Protein AF-A0A1F2T0C4-F1 (afdb_monomer)

Solvent-accessible surface area (backbone atoms only — not comparable to full-atom values): 8256 Å² total; per-residue (Å²): 136,85,82,77,76,67,64,34,70,66,70,78,40,70,74,77,76,79,52,75,72,48,50,52,52,40,50,51,41,24,49,21,52,49,23,30,12,70,62,76,40,92,56,21,56,58,50,36,26,51,70,60,29,68,83,28,72,94,35,67,76,34,30,58,36,42,44,52,39,32,52,47,47,41,67,61,40,41,79,31,71,72,53,67,73,56,32,51,52,48,29,51,51,57,49,44,36,58,65,37,29,45,49,19,73,69,53,48,51,49,54,24,51,52,48,21,53,55,39,39,75,51,70,36,54,65,72,60,21,45,53,46,20,51,36,40,50,53,25,35,68,60,47,46,73,61,74,84,53,84,76,45,76,65

Radius of gyration: 16.68 Å; Cα contacts (8 Å, |Δi|>4): 193; chains: 1; bounding box: 30×54×38 Å

Structure (mmCIF, N/CA/C/O backbone):
data_AF-A0A1F2T0C4-F1
#
_entry.id   AF-A0A1F2T0C4-F1
#
loop_
_atom_site.group_PDB
_atom_site.id
_atom_site.type_symbol
_atom_site.label_atom_id
_atom_site.label_alt_id
_atom_site.label_comp_id
_atom_site.label_asym_id
_atom_site.label_entity_id
_atom_site.label_seq_id
_atom_site.pdbx_PDB_ins_code
_atom_site.Cartn_x
_atom_site.Cartn_y
_atom_site.Cartn_z
_atom_site.occupancy
_atom_site.B_iso_or_equiv
_atom_site.auth_seq_id
_atom_site.auth_comp_id
_atom_site.auth_asym_id
_atom_site.auth_atom_id
_atom_site.pdbx_PDB_model_num
ATOM 1 N N . MET A 1 1 ? 15.092 -40.826 -21.990 1.00 37.97 1 MET A N 1
ATOM 2 C CA . MET A 1 1 ? 15.776 -39.519 -21.938 1.00 37.97 1 MET A CA 1
ATOM 3 C C . MET A 1 1 ? 14.783 -38.541 -21.327 1.00 37.97 1 MET A C 1
ATOM 5 O O . MET A 1 1 ? 13.854 -38.135 -22.008 1.00 37.97 1 MET A O 1
ATOM 9 N N . ALA A 1 2 ? 14.855 -38.324 -20.013 1.00 44.44 2 ALA A N 1
ATOM 10 C CA . ALA A 1 2 ? 13.927 -37.446 -19.305 1.00 44.44 2 ALA A CA 1
ATOM 11 C C . ALA A 1 2 ? 14.464 -36.014 -19.394 1.00 44.44 2 ALA A C 1
ATOM 13 O O . ALA A 1 2 ? 15.505 -35.712 -18.817 1.00 44.44 2 ALA A O 1
ATOM 14 N N . LEU A 1 3 ? 13.784 -35.159 -20.156 1.00 47.62 3 LEU A N 1
ATOM 15 C CA . LEU A 1 3 ? 13.954 -33.713 -20.068 1.00 47.62 3 LEU A CA 1
ATOM 16 C C . LEU A 1 3 ? 13.303 -33.280 -18.755 1.00 47.62 3 LEU A C 1
ATOM 18 O O . LEU A 1 3 ? 12.093 -33.081 -18.682 1.00 47.62 3 LEU A O 1
ATOM 22 N N . THR A 1 4 ? 14.096 -33.202 -17.692 1.00 49.75 4 THR A N 1
ATOM 23 C CA . THR A 1 4 ? 13.721 -32.442 -16.504 1.00 49.75 4 THR A CA 1
ATOM 24 C C . THR A 1 4 ? 13.641 -30.979 -16.927 1.00 49.75 4 THR A C 1
ATOM 26 O O . THR A 1 4 ? 14.672 -30.321 -17.062 1.00 49.75 4 THR A O 1
ATOM 29 N N . LEU A 1 5 ? 12.424 -30.500 -17.194 1.00 50.94 5 LEU A N 1
ATOM 30 C CA . LEU A 1 5 ? 12.090 -29.079 -17.226 1.00 50.94 5 LEU A CA 1
ATOM 31 C C . LEU A 1 5 ? 12.386 -28.534 -15.826 1.00 50.94 5 LEU A C 1
ATOM 33 O O . LEU A 1 5 ? 11.555 -28.604 -14.921 1.00 50.94 5 LEU A O 1
ATOM 37 N N . ALA A 1 6 ? 13.628 -28.112 -15.604 1.00 52.59 6 ALA A N 1
ATOM 38 C CA . ALA A 1 6 ? 13.967 -27.311 -14.449 1.00 52.59 6 ALA A CA 1
ATOM 39 C C . ALA A 1 6 ? 13.320 -25.950 -14.697 1.00 52.59 6 ALA A C 1
ATOM 41 O O . ALA A 1 6 ? 13.923 -25.121 -15.364 1.00 52.59 6 ALA A O 1
ATOM 42 N N . GLY A 1 7 ? 12.085 -25.791 -14.209 1.00 51.09 7 GLY A N 1
ATOM 43 C CA . GLY A 1 7 ? 11.353 -24.532 -14.210 1.00 51.09 7 GLY A CA 1
ATOM 44 C C . GLY A 1 7 ? 12.200 -23.467 -13.532 1.00 51.09 7 GLY A C 1
ATOM 45 O O . GLY A 1 7 ? 12.229 -23.385 -12.299 1.00 51.09 7 GLY A O 1
ATOM 46 N N . CYS A 1 8 ? 12.946 -22.702 -14.316 1.00 61.72 8 CYS A N 1
ATOM 47 C CA . CYS A 1 8 ? 13.859 -21.695 -13.809 1.00 61.72 8 CYS A CA 1
ATOM 48 C C . CYS A 1 8 ? 13.023 -20.491 -13.381 1.00 61.72 8 CYS A C 1
ATOM 50 O O . CYS A 1 8 ? 12.799 -19.559 -14.149 1.00 61.72 8 CYS A O 1
ATOM 52 N N . ARG A 1 9 ? 12.538 -20.523 -12.131 1.00 65.50 9 ARG A N 1
ATOM 53 C CA . ARG A 1 9 ? 11.900 -19.371 -11.482 1.00 65.50 9 ARG A CA 1
ATOM 54 C C . ARG A 1 9 ? 12.819 -18.156 -11.608 1.00 65.50 9 ARG A C 1
ATOM 56 O O . ARG A 1 9 ? 14.016 -18.256 -11.337 1.00 65.50 9 ARG A O 1
ATOM 63 N N . GLN A 1 10 ? 12.244 -17.017 -11.989 1.00 71.38 10 GLN A N 1
ATOM 64 C CA . GLN A 1 10 ? 12.955 -15.744 -12.048 1.00 71.38 10 GLN A CA 1
ATOM 65 C C . GLN A 1 10 ? 13.660 -15.483 -10.711 1.00 71.38 10 GLN A C 1
ATOM 67 O O . GLN A 1 10 ? 13.025 -15.501 -9.656 1.00 71.38 10 GLN A O 1
ATOM 72 N N . ALA A 1 11 ? 14.971 -15.236 -10.760 1.00 82.81 11 ALA A N 1
ATOM 73 C CA . ALA A 1 11 ? 15.740 -14.904 -9.565 1.00 82.81 11 ALA A C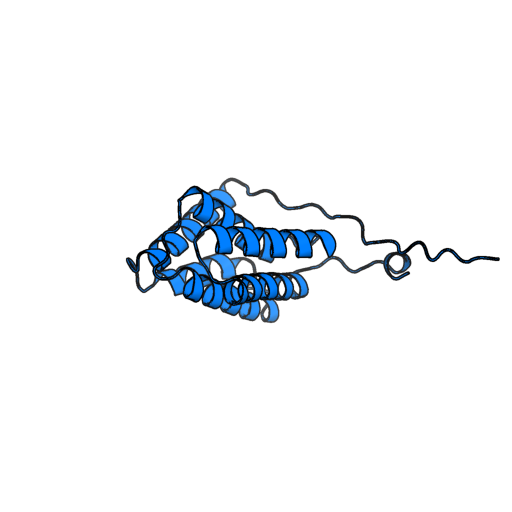A 1
ATOM 74 C C . ALA A 1 11 ? 15.212 -13.607 -8.938 1.00 82.81 11 ALA A C 1
ATOM 76 O O . ALA A 1 11 ? 14.808 -12.695 -9.661 1.00 82.81 11 ALA A O 1
ATOM 77 N N . ASP A 1 12 ? 15.256 -13.487 -7.618 1.00 87.62 12 ASP A N 1
ATOM 78 C CA . ASP A 1 12 ? 14.815 -12.269 -6.939 1.00 87.62 12 ASP A CA 1
ATOM 79 C C . ASP A 1 12 ? 15.618 -11.041 -7.369 1.00 87.62 12 ASP A C 1
ATOM 81 O O . ASP A 1 12 ? 16.792 -11.126 -7.736 1.00 87.62 12 ASP A O 1
ATOM 85 N N . GLY A 1 13 ? 14.943 -9.897 -7.390 1.00 86.44 13 GLY A N 1
ATOM 86 C CA . GLY A 1 13 ? 15.560 -8.601 -7.629 1.00 86.44 13 GLY A CA 1
ATOM 87 C C . GLY A 1 13 ? 15.823 -7.844 -6.331 1.00 86.44 13 GLY A C 1
ATOM 88 O O . GLY A 1 13 ? 15.362 -8.257 -5.261 1.00 86.44 13 GLY A O 1
ATOM 89 N N . PRO A 1 14 ? 16.549 -6.718 -6.413 1.00 90.31 14 PRO A N 1
ATOM 90 C CA . PRO A 1 14 ? 16.719 -5.836 -5.271 1.00 90.31 14 PRO A CA 1
ATOM 91 C C . PRO A 1 14 ? 15.363 -5.272 -4.832 1.00 90.31 14 PRO A C 1
ATOM 93 O O . PRO A 1 14 ? 14.568 -4.826 -5.661 1.00 90.31 14 PRO A O 1
ATOM 96 N N . VAL A 1 15 ? 15.126 -5.279 -3.523 1.00 92.62 15 VAL A N 1
ATOM 97 C CA . VAL A 1 15 ? 14.027 -4.544 -2.890 1.00 92.62 15 VAL A CA 1
ATOM 98 C C . VAL A 1 15 ? 14.593 -3.187 -2.466 1.00 92.62 15 VAL A C 1
ATOM 100 O O . VAL A 1 15 ? 15.642 -3.169 -1.818 1.00 92.62 15 VAL A O 1
ATOM 103 N N . PRO A 1 16 ? 13.983 -2.062 -2.868 1.00 92.31 16 PRO A N 1
ATOM 104 C CA . PRO A 1 16 ? 14.487 -0.746 -2.506 1.00 92.31 16 PRO A CA 1
ATOM 105 C C . PRO A 1 16 ? 14.337 -0.503 -0.999 1.00 92.31 16 PRO A C 1
ATOM 107 O O . PRO A 1 16 ? 13.374 -0.951 -0.378 1.00 92.31 16 PRO A O 1
ATOM 110 N N . THR A 1 17 ? 15.288 0.233 -0.431 1.00 94.19 17 THR A N 1
ATOM 111 C CA . THR A 1 17 ? 15.254 0.686 0.964 1.00 94.19 17 THR A CA 1
ATOM 112 C C . THR A 1 17 ? 14.930 2.180 0.981 1.00 94.19 17 THR A C 1
ATOM 114 O O . THR A 1 17 ? 15.557 2.908 0.208 1.00 94.19 17 THR A O 1
ATOM 117 N N . PRO A 1 18 ? 13.994 2.646 1.827 1.00 92.50 18 PRO A N 1
ATOM 118 C CA . PRO A 1 18 ? 13.742 4.071 2.026 1.00 92.50 18 PRO A CA 1
ATOM 119 C C . PRO A 1 18 ? 15.013 4.831 2.419 1.00 92.50 18 PRO A C 1
ATOM 121 O O . PRO A 1 18 ? 15.742 4.397 3.313 1.00 92.50 18 PRO A O 1
ATOM 124 N N . ASP A 1 19 ? 15.268 5.958 1.762 1.00 94.06 19 ASP A N 1
ATOM 125 C CA . ASP A 1 19 ? 16.228 6.961 2.224 1.00 94.06 19 ASP A CA 1
ATOM 126 C C . ASP A 1 19 ? 15.533 8.005 3.119 1.00 94.06 19 ASP A C 1
ATOM 128 O O . ASP A 1 19 ? 14.344 7.887 3.406 1.00 94.06 19 ASP A O 1
ATOM 132 N N . GLU A 1 20 ? 16.265 9.019 3.587 1.00 92.69 20 GLU A N 1
ATOM 133 C CA . GLU A 1 20 ? 15.720 10.046 4.489 1.00 92.69 20 GLU A CA 1
ATOM 134 C C . GLU A 1 20 ? 14.505 10.780 3.901 1.00 92.69 20 GLU A C 1
ATOM 136 O O . GLU A 1 20 ? 13.523 10.978 4.611 1.00 92.69 20 GLU A O 1
ATOM 141 N N . SER A 1 21 ? 14.526 11.109 2.605 1.00 92.19 21 SER A N 1
ATOM 142 C CA . SER A 1 21 ? 13.399 11.780 1.945 1.00 92.19 21 SER A CA 1
ATOM 143 C C . SER A 1 21 ? 12.182 10.863 1.861 1.00 92.19 21 SER A C 1
ATOM 145 O O . SER A 1 21 ? 11.058 11.297 2.089 1.00 92.19 21 SER A O 1
ATOM 147 N N . VAL A 1 22 ? 12.393 9.584 1.552 1.00 94.69 22 VAL A N 1
ATOM 148 C CA . VAL A 1 22 ? 11.303 8.606 1.510 1.00 94.69 22 VAL A CA 1
ATOM 149 C C . VAL A 1 22 ? 10.748 8.333 2.908 1.00 94.69 22 VAL A C 1
ATOM 151 O O . VAL A 1 22 ? 9.560 8.072 3.049 1.00 94.69 22 VAL A O 1
ATOM 154 N N . LEU A 1 23 ? 11.568 8.377 3.957 1.00 95.12 23 LEU A N 1
ATOM 155 C CA . LEU A 1 23 ? 11.083 8.191 5.326 1.00 95.12 23 LEU A CA 1
ATOM 156 C C . LEU A 1 23 ? 10.115 9.304 5.751 1.00 95.12 23 LEU A C 1
ATOM 158 O O . LEU A 1 23 ? 9.149 9.010 6.453 1.00 95.12 23 LEU A O 1
ATOM 162 N N . GLU A 1 24 ? 10.339 10.544 5.306 1.00 95.31 24 GLU A N 1
ATOM 163 C CA . GLU A 1 24 ? 9.375 11.640 5.484 1.00 95.31 24 GLU A CA 1
ATOM 164 C C . GLU A 1 24 ? 8.064 11.334 4.748 1.00 95.31 24 GLU A C 1
ATOM 166 O O . GLU A 1 24 ? 7.001 11.347 5.368 1.00 95.31 24 GLU A O 1
ATOM 171 N N . ASP A 1 25 ? 8.153 10.925 3.478 1.00 95.44 25 ASP A N 1
ATOM 172 C CA . ASP A 1 25 ? 6.989 10.541 2.668 1.00 95.44 25 ASP A CA 1
ATOM 173 C C . ASP A 1 25 ? 6.174 9.401 3.305 1.00 95.44 25 ASP A C 1
ATOM 175 O O . ASP A 1 25 ? 4.944 9.418 3.316 1.00 95.44 25 ASP A O 1
ATOM 179 N N . LEU A 1 26 ? 6.849 8.392 3.863 1.00 97.19 26 LEU A N 1
ATOM 180 C CA . LEU A 1 26 ? 6.194 7.292 4.573 1.00 97.19 26 LEU A CA 1
ATOM 181 C C . LEU A 1 26 ? 5.495 7.771 5.852 1.00 97.19 26 LEU A C 1
ATOM 183 O O . LEU A 1 26 ? 4.465 7.207 6.229 1.00 97.19 26 LEU A O 1
ATOM 187 N N . GLY A 1 27 ? 6.032 8.802 6.507 1.00 97.00 27 GLY A N 1
ATOM 188 C CA . GLY A 1 27 ? 5.405 9.455 7.651 1.00 97.00 27 GLY A CA 1
ATOM 189 C C . GLY A 1 27 ? 4.080 10.129 7.290 1.00 97.00 27 GLY A C 1
ATOM 190 O O . GLY A 1 27 ? 3.114 9.997 8.050 1.00 97.00 27 GLY A O 1
ATOM 191 N N . ASP A 1 28 ? 4.021 10.782 6.128 1.00 97.19 28 ASP A N 1
ATOM 192 C CA . ASP A 1 28 ? 2.803 11.404 5.597 1.00 97.19 28 ASP A CA 1
ATOM 193 C C . ASP A 1 28 ? 1.765 10.340 5.206 1.00 97.19 28 ASP A C 1
ATOM 195 O O . ASP A 1 28 ? 0.655 10.340 5.744 1.00 97.19 28 ASP A O 1
ATOM 199 N N . VAL A 1 29 ? 2.166 9.315 4.444 1.00 98.06 29 VAL A N 1
ATOM 200 C CA . VAL A 1 29 ? 1.294 8.174 4.097 1.00 98.06 29 VAL A CA 1
ATOM 201 C C . VAL A 1 29 ? 0.713 7.507 5.350 1.00 98.06 29 VAL A C 1
ATOM 203 O O . VAL A 1 29 ? -0.478 7.195 5.414 1.00 98.06 29 VAL A O 1
ATOM 206 N N . ARG A 1 30 ? 1.534 7.283 6.382 1.00 97.81 30 ARG A N 1
ATOM 207 C CA . ARG A 1 30 ? 1.085 6.716 7.663 1.00 97.81 30 ARG A CA 1
ATOM 208 C C . ARG A 1 30 ? 0.043 7.602 8.342 1.00 97.81 30 ARG A C 1
ATOM 210 O O . ARG A 1 30 ? -0.949 7.094 8.865 1.00 97.81 30 ARG A O 1
ATOM 217 N N . LYS A 1 31 ? 0.283 8.910 8.368 1.00 97.56 31 LYS A N 1
ATOM 218 C CA . LYS A 1 31 ? -0.617 9.885 8.986 1.00 97.56 31 LYS A CA 1
ATOM 219 C C . LYS A 1 31 ? -1.961 9.928 8.264 1.00 97.56 31 LYS A C 1
ATOM 221 O O . LYS A 1 31 ? -2.998 9.941 8.924 1.00 97.56 31 LYS A O 1
ATOM 226 N N . ASP A 1 32 ? -1.960 9.839 6.940 1.00 97.88 32 ASP A N 1
ATOM 227 C CA . ASP A 1 32 ? -3.193 9.749 6.163 1.00 97.88 32 ASP A CA 1
ATOM 228 C C . ASP A 1 32 ? -3.965 8.467 6.471 1.00 97.88 32 ASP A C 1
ATOM 230 O O . ASP A 1 32 ? -5.175 8.508 6.701 1.00 97.88 32 ASP A O 1
ATOM 234 N N . LEU A 1 33 ? -3.279 7.324 6.572 1.00 97.88 33 LEU A N 1
ATOM 235 C CA . LEU A 1 33 ? -3.900 6.064 6.993 1.00 97.88 33 LEU A CA 1
ATOM 236 C C . LEU A 1 33 ? -4.542 6.179 8.385 1.00 97.88 33 LEU A C 1
ATOM 238 O O . LEU A 1 33 ? -5.657 5.692 8.587 1.00 97.88 33 LEU A O 1
ATOM 242 N N . GLU A 1 34 ? -3.881 6.846 9.335 1.00 97.25 34 GLU A N 1
ATOM 243 C CA . GLU A 1 34 ? -4.423 7.120 10.671 1.00 97.25 34 GLU A CA 1
ATOM 244 C C . GLU A 1 34 ? -5.657 8.036 10.615 1.00 97.25 34 GLU A C 1
ATOM 246 O O . GLU A 1 34 ? -6.675 7.772 11.269 1.00 97.25 34 GLU A O 1
ATOM 251 N N . TYR A 1 35 ? -5.610 9.095 9.811 1.00 97.19 35 TYR A N 1
ATOM 252 C CA . TYR A 1 35 ? -6.720 10.033 9.654 1.00 97.19 35 TYR A CA 1
ATOM 253 C C . TYR A 1 35 ? -7.930 9.397 8.974 1.00 97.19 35 TYR A C 1
ATOM 255 O O . TYR A 1 35 ? -9.059 9.636 9.405 1.00 97.19 35 TYR A O 1
ATOM 263 N N . ILE A 1 36 ? -7.720 8.521 7.991 1.00 97.25 36 ILE A N 1
ATOM 264 C CA . ILE A 1 36 ? -8.791 7.719 7.389 1.00 97.25 36 ILE A CA 1
ATOM 265 C C . ILE A 1 36 ? -9.378 6.756 8.426 1.00 97.25 36 ILE A C 1
ATOM 267 O O . ILE A 1 36 ? -10.599 6.643 8.560 1.00 97.25 36 ILE A O 1
ATOM 271 N N . ALA A 1 37 ? -8.517 6.067 9.176 1.00 96.38 37 ALA A N 1
ATOM 272 C CA . ALA A 1 37 ? -8.928 5.090 10.176 1.00 96.38 37 ALA A CA 1
ATOM 273 C C . ALA A 1 37 ? -9.795 5.719 11.279 1.00 96.38 37 ALA A C 1
ATOM 275 O O . ALA A 1 37 ? -10.817 5.155 11.677 1.00 96.38 37 ALA A O 1
ATOM 276 N N . THR A 1 38 ? -9.426 6.918 11.726 1.00 95.25 38 THR A N 1
ATOM 277 C CA . THR A 1 38 ? -10.141 7.678 12.762 1.00 95.25 38 THR A CA 1
ATOM 278 C C . THR A 1 38 ? -11.295 8.525 12.221 1.00 95.25 38 THR A C 1
ATOM 280 O O . THR A 1 38 ? -12.171 8.919 12.991 1.00 95.25 38 THR A O 1
ATOM 283 N N . GLY A 1 39 ? -11.322 8.798 10.913 1.00 92.94 39 GLY A N 1
ATOM 284 C CA . GLY A 1 39 ? -12.247 9.747 10.293 1.00 92.94 39 GLY A CA 1
ATOM 285 C C . GLY A 1 39 ? -11.967 11.204 10.678 1.00 92.94 39 GLY A C 1
ATOM 286 O O . GLY A 1 39 ? -12.886 12.021 10.647 1.00 92.94 39 GLY A O 1
ATOM 287 N N . TYR A 1 40 ? -10.734 11.517 11.091 1.00 92.25 40 TYR A N 1
ATOM 288 C CA . TYR A 1 40 ? -10.350 12.843 11.578 1.00 92.25 40 TYR A CA 1
ATOM 289 C C . TYR A 1 40 ? -10.296 13.889 10.457 1.00 92.25 40 TYR A C 1
ATOM 291 O O . TYR A 1 40 ? -10.771 15.008 10.650 1.00 92.25 40 TYR A O 1
ATOM 299 N N . ASP A 1 41 ? -9.766 13.515 9.287 1.00 92.81 41 ASP A N 1
ATOM 300 C CA . ASP A 1 41 ? -9.639 14.401 8.127 1.00 92.81 41 ASP A CA 1
ATOM 301 C C . ASP A 1 41 ? -10.351 13.806 6.897 1.00 92.81 41 ASP A C 1
ATOM 303 O O . ASP A 1 41 ? -9.977 12.724 6.432 1.00 92.81 41 ASP A O 1
ATOM 307 N N . PRO A 1 42 ? -11.368 14.486 6.334 1.00 91.25 42 PRO A N 1
ATOM 308 C CA . PRO A 1 42 ? -12.041 14.031 5.118 1.00 91.25 42 PRO A CA 1
ATOM 309 C C . PRO A 1 42 ? -11.144 14.060 3.867 1.00 91.25 42 PRO A C 1
ATOM 311 O O . PRO A 1 42 ? -11.483 13.420 2.871 1.00 91.25 42 PRO A O 1
ATOM 314 N N . SER A 1 43 ? -10.027 14.792 3.896 1.00 95.94 43 SER A N 1
ATOM 315 C CA . SER A 1 43 ? -9.072 14.901 2.787 1.00 95.94 43 SER A CA 1
ATOM 316 C C . SER A 1 43 ? -8.060 13.759 2.769 1.00 95.94 43 SER A C 1
ATOM 318 O O . SER A 1 43 ? -7.531 13.461 1.706 1.00 95.94 43 SER A O 1
ATOM 320 N N . ALA A 1 44 ? -7.881 13.034 3.878 1.00 96.56 44 ALA A N 1
ATOM 321 C CA . ALA A 1 44 ? -6.821 12.035 4.018 1.00 96.56 44 ALA A CA 1
ATOM 322 C C . ALA A 1 44 ? -6.852 10.923 2.953 1.00 96.56 44 ALA A C 1
ATOM 324 O O . ALA A 1 44 ? -5.817 10.419 2.543 1.00 96.56 44 ALA A O 1
ATOM 325 N N . SER A 1 45 ? -8.030 10.544 2.437 1.00 96.38 45 SER A N 1
ATOM 326 C CA . SER A 1 45 ? -8.104 9.581 1.317 1.00 96.38 45 SER A CA 1
ATOM 327 C C . SER A 1 45 ? -7.548 10.138 0.004 1.00 96.38 45 SER A C 1
ATOM 329 O O . SER A 1 45 ? -7.033 9.384 -0.819 1.00 96.38 45 SER A O 1
ATOM 331 N N . LYS A 1 46 ? -7.698 11.446 -0.215 1.00 97.31 46 LYS A N 1
ATOM 332 C CA . LYS A 1 46 ? -7.153 12.151 -1.374 1.00 97.31 46 LYS A CA 1
ATOM 333 C C . LYS A 1 46 ? -5.655 12.391 -1.199 1.00 97.31 46 LYS A C 1
ATOM 335 O O . LYS A 1 46 ? -4.924 12.219 -2.168 1.00 97.31 46 LYS A O 1
ATOM 340 N N . ASP A 1 47 ? -5.231 12.760 0.002 1.00 97.81 47 ASP A N 1
ATOM 341 C CA . ASP A 1 47 ? -3.824 13.011 0.317 1.00 97.81 47 ASP A CA 1
ATOM 342 C C . ASP A 1 47 ? -3.017 11.707 0.183 1.00 97.81 47 ASP A C 1
ATOM 344 O O . ASP A 1 47 ? -2.069 11.672 -0.599 1.00 97.81 47 ASP A O 1
ATOM 348 N N . LEU A 1 48 ? -3.546 10.581 0.689 1.00 98.06 48 LEU A N 1
ATOM 349 C CA . LEU A 1 48 ? -2.966 9.247 0.485 1.00 98.06 48 LEU A CA 1
ATOM 350 C C . LEU A 1 48 ? -2.767 8.917 -1.002 1.00 98.06 48 LEU A C 1
ATOM 352 O O . LEU A 1 48 ? -1.750 8.349 -1.402 1.00 98.06 48 LEU A O 1
ATOM 356 N N . ALA A 1 49 ? -3.763 9.234 -1.834 1.00 97.38 49 ALA A N 1
ATOM 357 C CA . ALA A 1 49 ? -3.674 9.010 -3.272 1.00 97.38 49 ALA A CA 1
ATOM 358 C C . ALA A 1 49 ? -2.611 9.903 -3.928 1.00 97.38 49 ALA A C 1
ATOM 360 O O . ALA A 1 49 ? -1.860 9.415 -4.768 1.00 97.38 49 ALA A O 1
ATOM 361 N N . ALA A 1 50 ? -2.508 11.170 -3.525 1.00 96.69 50 ALA A N 1
ATOM 362 C CA . ALA A 1 50 ? -1.500 12.093 -4.038 1.00 96.69 50 ALA A CA 1
ATOM 363 C C . ALA A 1 50 ? -0.074 11.678 -3.630 1.00 96.69 50 ALA A C 1
ATOM 365 O O . ALA A 1 50 ? 0.820 11.639 -4.479 1.00 96.69 50 ALA A O 1
ATOM 366 N N . ASP A 1 51 ? 0.121 11.298 -2.367 1.00 97.06 51 ASP A N 1
ATOM 367 C CA . ASP A 1 51 ? 1.424 10.909 -1.826 1.00 97.06 51 ASP A CA 1
ATOM 368 C C . ASP A 1 51 ? 1.962 9.625 -2.452 1.00 97.06 51 ASP A C 1
ATOM 370 O O . ASP A 1 51 ? 3.160 9.516 -2.719 1.00 97.06 51 ASP A O 1
ATOM 374 N N . LEU A 1 52 ? 1.085 8.664 -2.748 1.00 97.12 52 LEU A N 1
ATOM 375 C CA . LEU A 1 52 ? 1.456 7.461 -3.492 1.00 97.12 52 LEU A CA 1
ATOM 376 C C . LEU A 1 52 ? 1.590 7.735 -5.000 1.00 97.12 52 LEU A C 1
ATOM 378 O O . LEU A 1 52 ? 2.472 7.178 -5.659 1.00 97.12 52 LEU A O 1
ATOM 382 N N . GLY A 1 53 ? 0.739 8.602 -5.551 1.00 95.94 53 GLY A N 1
ATOM 383 C CA . GLY A 1 53 ? 0.679 8.929 -6.976 1.00 95.94 53 GLY A CA 1
ATOM 384 C C . GLY A 1 53 ? 1.945 9.595 -7.513 1.00 95.94 53 GLY A C 1
ATOM 385 O O . GLY A 1 53 ? 2.369 9.273 -8.624 1.00 95.94 53 GLY A O 1
ATOM 386 N N . LYS A 1 54 ? 2.627 10.417 -6.704 1.00 94.50 54 LYS A N 1
ATOM 387 C CA . LYS A 1 54 ? 3.838 11.158 -7.115 1.00 94.50 54 LYS A CA 1
ATOM 388 C C . LYS A 1 54 ? 4.966 10.284 -7.679 1.00 94.50 54 LYS A C 1
ATOM 390 O O . LYS A 1 54 ? 5.801 10.746 -8.451 1.00 94.50 54 LYS A O 1
ATOM 395 N N . TYR A 1 55 ? 5.005 8.999 -7.320 1.00 94.00 55 TYR A N 1
ATOM 396 C CA . TYR A 1 55 ? 6.014 8.054 -7.810 1.00 94.00 55 TYR A CA 1
ATOM 397 C C . TYR A 1 55 ? 5.707 7.482 -9.206 1.00 94.00 55 TYR A C 1
ATOM 399 O O . TYR A 1 55 ? 6.560 6.817 -9.806 1.00 94.00 55 TYR A O 1
ATOM 407 N N . VAL A 1 56 ? 4.500 7.721 -9.726 1.00 94.75 56 VAL A N 1
ATOM 408 C CA . VAL A 1 56 ? 3.996 7.208 -11.010 1.00 94.75 56 VAL A CA 1
ATOM 409 C C . VAL A 1 56 ? 3.427 8.302 -11.919 1.00 94.75 56 VAL A C 1
ATOM 411 O O . VAL A 1 56 ? 2.801 7.972 -12.924 1.00 94.75 56 VAL A O 1
ATOM 414 N N . ASP A 1 57 ? 3.695 9.582 -11.640 1.00 86.50 57 ASP A N 1
ATOM 415 C CA . ASP A 1 57 ? 3.205 10.728 -12.432 1.00 86.50 57 ASP A CA 1
ATOM 416 C C . ASP A 1 57 ? 3.530 10.615 -13.933 1.00 86.50 57 ASP A C 1
ATOM 418 O O . ASP A 1 57 ? 2.730 10.979 -14.795 1.00 86.50 57 ASP A O 1
ATOM 422 N N . GLU A 1 58 ? 4.688 10.045 -14.272 1.00 87.75 58 GLU A N 1
ATOM 423 C CA . GLU A 1 58 ? 5.127 9.841 -15.660 1.00 87.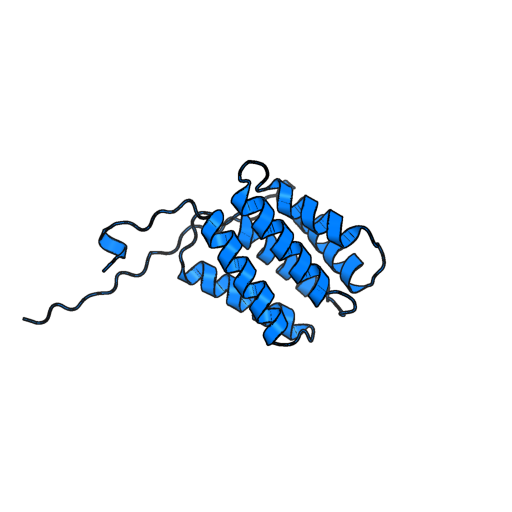75 58 GLU A CA 1
ATOM 424 C C . GLU A 1 58 ? 4.615 8.523 -16.282 1.00 87.75 58 GLU A C 1
ATOM 426 O O . GLU A 1 58 ? 4.962 8.180 -17.414 1.00 87.75 58 GLU A O 1
ATOM 431 N N . MET A 1 59 ? 3.783 7.760 -15.562 1.00 90.00 59 MET A N 1
ATOM 432 C CA . MET A 1 59 ? 3.275 6.440 -15.951 1.00 90.00 59 MET A CA 1
ATOM 433 C C . MET A 1 59 ? 1.739 6.383 -15.852 1.00 90.00 59 MET A C 1
ATOM 435 O O . MET A 1 59 ? 1.208 5.744 -14.942 1.00 90.00 59 MET A O 1
ATOM 439 N N . PRO A 1 60 ? 0.984 6.965 -16.808 1.00 86.88 60 PRO A N 1
ATOM 440 C CA . PRO A 1 60 ? -0.474 7.091 -16.696 1.00 86.88 60 PRO A CA 1
ATOM 441 C C . PRO A 1 60 ? -1.238 5.783 -16.404 1.00 86.88 60 PRO A C 1
ATOM 443 O O . PRO A 1 60 ? -2.161 5.815 -15.590 1.00 86.88 60 PRO A O 1
ATOM 446 N N . PRO A 1 61 ? -0.879 4.615 -16.987 1.00 87.31 61 PRO A N 1
ATOM 447 C CA . PRO A 1 61 ? -1.521 3.354 -16.617 1.00 87.31 61 PRO A CA 1
ATOM 448 C C . PRO A 1 61 ? -1.288 2.962 -15.151 1.00 87.31 61 PRO A C 1
ATOM 450 O O . PRO A 1 61 ? -2.200 2.450 -14.511 1.00 87.31 61 PRO A O 1
ATOM 453 N N . ALA A 1 62 ? -0.088 3.213 -14.617 1.00 93.12 62 ALA A N 1
ATOM 454 C CA . ALA A 1 62 ? 0.245 2.924 -13.225 1.00 93.12 62 ALA A CA 1
ATOM 455 C C . ALA A 1 62 ? -0.428 3.914 -12.264 1.00 93.12 62 ALA A C 1
ATOM 457 O O . ALA A 1 62 ? -0.906 3.485 -11.220 1.00 93.12 62 ALA A O 1
ATOM 458 N N . ALA A 1 63 ? -0.550 5.192 -12.642 1.00 94.69 63 ALA A N 1
ATOM 459 C CA . ALA A 1 63 ? -1.262 6.203 -11.856 1.00 94.69 63 ALA A CA 1
ATOM 460 C C . ALA A 1 63 ? -2.706 5.775 -11.542 1.00 94.69 63 ALA A C 1
ATOM 462 O O . ALA A 1 63 ? -3.098 5.734 -10.381 1.00 94.69 63 ALA A O 1
ATOM 463 N N . ALA A 1 64 ? -3.459 5.317 -12.549 1.00 95.06 64 ALA A N 1
ATOM 464 C CA . ALA A 1 64 ? -4.823 4.828 -12.337 1.00 95.06 64 ALA A CA 1
ATOM 465 C C . ALA A 1 64 ? -4.890 3.592 -11.413 1.00 95.06 64 ALA A C 1
ATOM 467 O O . ALA A 1 64 ? -5.839 3.432 -10.644 1.00 95.06 64 ALA A O 1
ATOM 468 N N . ALA A 1 65 ? -3.891 2.705 -11.474 1.00 96.75 65 ALA A N 1
ATOM 469 C CA . ALA A 1 65 ? -3.822 1.539 -10.595 1.00 96.75 65 ALA A CA 1
ATOM 470 C C . ALA A 1 65 ? -3.448 1.910 -9.151 1.00 96.75 65 ALA A C 1
ATOM 472 O O . ALA A 1 65 ? -3.928 1.256 -8.222 1.00 96.75 65 ALA A O 1
ATOM 473 N N . VAL A 1 66 ? -2.624 2.945 -8.964 1.00 97.69 66 VAL A N 1
ATOM 474 C CA . VAL A 1 66 ? -2.285 3.505 -7.649 1.00 97.69 66 VAL A CA 1
ATOM 475 C C . VAL A 1 66 ? -3.488 4.222 -7.041 1.00 97.69 66 VAL A C 1
ATOM 477 O O . VAL A 1 66 ? -3.803 3.957 -5.886 1.00 97.69 66 VAL A O 1
ATOM 480 N N . ASP A 1 67 ? -4.238 5.011 -7.812 1.00 97.44 67 ASP A N 1
ATOM 481 C CA . ASP A 1 67 ? -5.488 5.629 -7.343 1.00 97.44 67 ASP A CA 1
ATOM 482 C C . ASP A 1 67 ? -6.482 4.578 -6.829 1.00 97.44 67 ASP A C 1
ATOM 484 O O . ASP A 1 67 ? -7.077 4.716 -5.755 1.00 97.44 67 ASP A O 1
ATOM 488 N N . GLU A 1 68 ? -6.643 3.484 -7.576 1.00 97.94 68 GLU A N 1
ATOM 489 C CA . GLU A 1 68 ? -7.510 2.377 -7.179 1.00 97.94 68 GLU A CA 1
ATOM 490 C C . GLU A 1 68 ? -6.982 1.637 -5.938 1.00 97.94 68 GLU A C 1
ATOM 492 O O . GLU A 1 68 ? -7.777 1.234 -5.082 1.00 97.94 68 GLU A O 1
ATOM 497 N N . LEU A 1 69 ? -5.659 1.484 -5.801 1.00 98.38 69 LEU A N 1
ATOM 498 C CA . LEU A 1 69 ? -5.036 0.936 -4.595 1.00 98.38 69 LEU A CA 1
ATOM 499 C C . LEU A 1 69 ? -5.348 1.812 -3.378 1.00 98.38 69 LEU A C 1
ATOM 501 O O . LEU A 1 69 ? -5.893 1.306 -2.395 1.00 98.38 69 LEU A O 1
ATOM 505 N N . SER A 1 70 ? -5.084 3.114 -3.470 1.00 98.19 70 SER A N 1
ATOM 506 C CA . SER A 1 70 ? -5.342 4.094 -2.412 1.00 98.19 70 SER A CA 1
ATOM 507 C C . SER A 1 70 ? -6.814 4.104 -2.010 1.00 98.19 70 SER A C 1
ATOM 509 O O . SER A 1 70 ? -7.136 4.034 -0.824 1.00 98.19 70 SER A O 1
ATOM 511 N N . ARG A 1 71 ? -7.731 4.075 -2.987 1.00 98.38 71 ARG A N 1
ATOM 512 C CA . ARG A 1 71 ? -9.178 4.007 -2.742 1.00 98.38 71 ARG A CA 1
ATOM 513 C C . ARG A 1 71 ? -9.582 2.741 -1.984 1.00 98.38 71 ARG A C 1
ATOM 515 O O . ARG A 1 71 ? -10.386 2.814 -1.052 1.00 98.38 71 ARG A O 1
ATOM 522 N N . ARG A 1 72 ? -9.061 1.574 -2.379 1.00 98.38 72 ARG A N 1
ATOM 523 C CA . ARG A 1 72 ? -9.360 0.294 -1.713 1.00 98.38 72 ARG A CA 1
ATOM 524 C C . ARG A 1 72 ? -8.819 0.270 -0.295 1.00 98.38 72 ARG A C 1
ATOM 526 O O . ARG A 1 72 ? -9.563 -0.091 0.611 1.00 98.38 72 ARG A O 1
ATOM 533 N N . VAL A 1 73 ? -7.570 0.693 -0.103 1.00 98.25 73 VAL A N 1
ATOM 534 C CA . VAL A 1 73 ? -6.949 0.803 1.221 1.00 98.25 73 VAL A CA 1
ATOM 535 C C . VAL A 1 73 ? -7.786 1.714 2.108 1.00 98.25 73 VAL A C 1
ATOM 537 O O . VAL A 1 73 ? -8.242 1.269 3.157 1.00 98.25 73 VAL A O 1
ATOM 540 N N . ALA A 1 74 ? -8.083 2.933 1.650 1.00 97.62 74 ALA A N 1
ATOM 541 C CA . ALA A 1 74 ? -8.888 3.892 2.395 1.00 97.62 74 ALA A CA 1
ATOM 542 C C . ALA A 1 74 ? -10.245 3.302 2.811 1.00 97.62 74 ALA A C 1
ATOM 544 O O . ALA A 1 74 ? -10.649 3.394 3.969 1.00 97.62 74 ALA A O 1
ATOM 545 N N . SER A 1 75 ? -10.920 2.613 1.887 1.00 97.12 75 SER A N 1
ATOM 546 C CA . SER A 1 75 ? -12.212 1.982 2.157 1.00 97.12 75 SER A CA 1
ATOM 547 C C . SER A 1 75 ? -12.150 0.873 3.209 1.00 97.12 75 SER A C 1
ATOM 549 O O . SER A 1 75 ? -13.141 0.681 3.914 1.00 97.12 75 SER A O 1
ATOM 551 N N . VAL A 1 76 ? -11.058 0.106 3.294 1.00 96.75 76 VAL A N 1
ATOM 552 C CA . VAL A 1 76 ? -10.965 -1.024 4.237 1.00 96.75 76 VAL A CA 1
ATOM 553 C C . VAL A 1 76 ? -10.415 -0.616 5.599 1.00 96.75 76 VAL A C 1
ATOM 555 O O . VAL A 1 76 ? -10.768 -1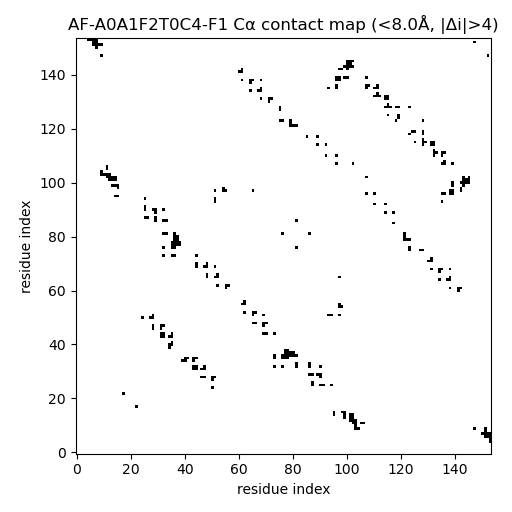.246 6.597 1.00 96.75 76 VAL A O 1
ATOM 558 N N . VAL A 1 77 ? -9.575 0.423 5.648 1.00 96.25 77 VAL A N 1
ATOM 559 C CA . VAL A 1 77 ? -9.002 0.943 6.899 1.00 96.25 77 VAL A CA 1
ATOM 560 C C . VAL A 1 77 ? -9.925 1.939 7.595 1.00 96.25 77 VAL A C 1
ATOM 562 O O . VAL A 1 77 ? -9.797 2.123 8.803 1.00 96.25 77 VAL A O 1
ATOM 565 N N . ALA A 1 78 ? -10.881 2.541 6.881 1.00 95.56 78 ALA A N 1
ATOM 566 C CA . ALA A 1 78 ? -11.868 3.437 7.473 1.00 95.56 78 ALA A CA 1
ATOM 567 C C . ALA A 1 78 ? -12.564 2.794 8.684 1.00 95.56 78 ALA A C 1
ATOM 569 O O . ALA A 1 78 ? -13.034 1.654 8.629 1.00 95.56 78 ALA A O 1
ATOM 570 N N . GLN A 1 79 ? -12.636 3.545 9.787 1.00 90.19 79 GLN A N 1
ATOM 571 C CA . GLN A 1 79 ? -13.226 3.108 11.060 1.00 90.19 79 GLN A CA 1
ATOM 572 C C . GLN A 1 79 ? -12.563 1.861 11.677 1.00 90.19 79 GLN A C 1
ATOM 574 O O . GLN A 1 79 ? -13.163 1.184 12.519 1.00 90.19 79 GLN A O 1
ATOM 579 N N . LYS A 1 80 ? -11.329 1.529 11.283 1.00 92.50 80 LYS A N 1
ATOM 580 C CA . LYS A 1 80 ? -10.530 0.484 11.929 1.00 92.50 80 LYS A CA 1
ATOM 581 C C . LYS A 1 80 ? -9.612 1.090 12.974 1.00 92.50 80 LYS A C 1
ATOM 583 O O . LYS A 1 80 ? -9.163 2.222 12.866 1.00 92.50 80 LYS A O 1
ATOM 588 N N . LYS A 1 81 ? -9.287 0.302 13.996 1.00 90.81 81 LYS A N 1
ATOM 589 C CA 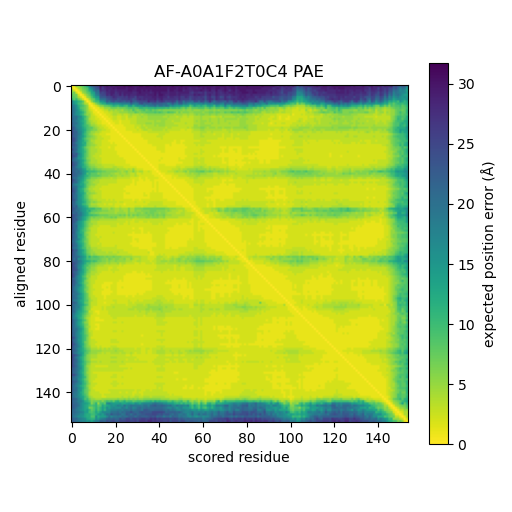. LYS A 1 81 ? -8.170 0.639 14.874 1.00 90.81 81 LYS A CA 1
ATOM 590 C C . LYS A 1 81 ? -6.895 0.224 14.155 1.00 90.81 81 LYS A C 1
ATOM 592 O O . LYS A 1 81 ? -6.649 -0.971 14.030 1.00 90.81 81 LYS A O 1
ATOM 597 N N . LEU A 1 82 ? -6.115 1.198 13.703 1.00 93.25 82 LEU A N 1
ATOM 598 C CA . LEU A 1 82 ? -4.826 0.972 13.061 1.00 93.25 82 LEU A CA 1
ATOM 599 C C . LEU A 1 82 ? -3.710 1.257 14.079 1.00 93.25 82 LEU A C 1
ATOM 601 O O . LEU A 1 82 ? -3.482 2.419 14.407 1.00 93.25 82 LEU A O 1
ATOM 605 N N . PRO A 1 83 ? -3.058 0.233 14.661 1.00 95.12 83 PRO A N 1
ATOM 606 C CA . PRO A 1 83 ? -1.886 0.447 15.504 1.00 95.12 83 PRO A CA 1
ATOM 607 C C . PRO A 1 83 ? -0.773 1.135 14.712 1.00 95.12 83 PRO A C 1
ATOM 609 O O . PRO A 1 83 ? -0.599 0.829 13.536 1.00 95.12 83 PRO A O 1
ATOM 612 N N . GLU A 1 84 ? 0.017 1.986 15.369 1.00 94.50 84 GLU A N 1
ATOM 613 C CA . GLU A 1 84 ? 1.107 2.745 14.734 1.00 94.50 84 GLU A CA 1
ATOM 614 C C . GLU A 1 84 ? 2.041 1.843 13.915 1.00 94.50 84 GLU A C 1
ATOM 616 O O . GLU A 1 84 ? 2.181 2.042 12.716 1.00 94.50 84 GLU A O 1
ATOM 621 N N . GLN A 1 85 ? 2.538 0.754 14.513 1.00 95.62 85 GLN A N 1
ATOM 622 C CA . GLN A 1 85 ? 3.392 -0.223 13.826 1.00 95.62 85 GLN A CA 1
ATOM 623 C C . GLN A 1 85 ? 2.726 -0.848 12.585 1.00 95.62 85 GLN A C 1
ATOM 625 O O . GLN A 1 85 ? 3.393 -1.153 11.598 1.00 95.62 85 GLN A O 1
ATOM 630 N N . THR A 1 86 ? 1.410 -1.078 12.626 1.00 95.44 86 THR A N 1
ATOM 631 C CA . THR A 1 86 ? 0.666 -1.587 11.466 1.00 95.44 86 THR A CA 1
ATOM 632 C C . THR A 1 86 ? 0.537 -0.508 10.395 1.00 95.44 86 THR A C 1
ATOM 634 O O . THR A 1 86 ? 0.671 -0.821 9.217 1.00 95.44 86 THR A O 1
ATOM 637 N N . GLY A 1 87 ? 0.310 0.747 10.792 1.00 97.00 87 GLY A N 1
ATOM 638 C CA . GLY A 1 87 ? 0.318 1.898 9.892 1.00 97.00 87 GLY A CA 1
ATOM 639 C C . GLY A 1 87 ? 1.663 2.064 9.187 1.00 97.00 87 GLY A C 1
ATOM 640 O O . GLY A 1 87 ? 1.683 2.166 7.964 1.00 97.00 87 GLY A O 1
ATOM 641 N N . ASP A 1 88 ? 2.770 1.982 9.929 1.00 97.81 88 ASP A N 1
ATOM 642 C CA . ASP A 1 88 ? 4.134 2.052 9.388 1.00 97.81 88 ASP A CA 1
ATOM 643 C C . ASP A 1 88 ? 4.390 0.943 8.358 1.00 97.81 88 ASP A C 1
ATOM 645 O O . ASP A 1 88 ? 4.848 1.195 7.242 1.00 97.81 88 ASP A O 1
ATOM 649 N N . GLN A 1 89 ? 4.060 -0.304 8.712 1.00 97.88 89 GLN A N 1
ATOM 650 C CA . GLN A 1 89 ? 4.276 -1.445 7.825 1.00 97.88 89 GLN A CA 1
ATOM 651 C C . GLN A 1 89 ? 3.374 -1.381 6.587 1.00 97.88 89 GLN A C 1
ATOM 653 O O . GLN A 1 89 ? 3.801 -1.757 5.495 1.00 97.88 89 GLN A O 1
ATOM 658 N N . LEU A 1 90 ? 2.137 -0.898 6.734 1.00 98.00 90 LEU A N 1
ATOM 659 C CA . LEU A 1 90 ? 1.226 -0.723 5.609 1.00 98.00 90 LEU A CA 1
ATOM 660 C C . LEU A 1 90 ? 1.739 0.374 4.671 1.00 98.00 90 LEU A C 1
ATOM 662 O O . LEU A 1 90 ? 1.799 0.136 3.469 1.00 98.00 90 LEU A O 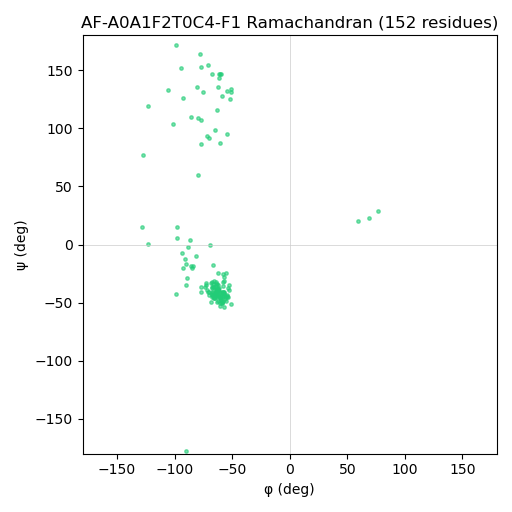1
ATOM 666 N N . ALA A 1 91 ? 2.178 1.518 5.202 1.00 98.31 91 ALA A N 1
ATOM 667 C CA . ALA A 1 91 ? 2.790 2.587 4.416 1.00 98.31 91 ALA A CA 1
ATOM 668 C C . ALA A 1 91 ? 4.001 2.075 3.619 1.00 98.31 91 ALA A C 1
ATOM 670 O O . ALA A 1 91 ? 4.075 2.274 2.405 1.00 98.31 91 ALA A O 1
ATOM 671 N N . LEU A 1 92 ? 4.898 1.324 4.270 1.00 98.19 92 LEU A N 1
ATOM 672 C CA . LEU A 1 92 ? 6.050 0.710 3.610 1.00 98.19 92 LEU A CA 1
ATOM 673 C C . LEU A 1 92 ? 5.628 -0.259 2.497 1.00 98.19 92 LEU A C 1
ATOM 675 O O . LEU A 1 92 ? 6.184 -0.211 1.400 1.00 98.19 92 LEU A O 1
ATOM 679 N N . ASN A 1 93 ? 4.647 -1.128 2.748 1.00 98.25 93 ASN A N 1
ATOM 680 C CA . ASN A 1 93 ? 4.175 -2.086 1.749 1.00 98.25 93 ASN A CA 1
ATOM 681 C C . ASN A 1 93 ? 3.553 -1.388 0.526 1.00 98.25 93 ASN A C 1
ATOM 683 O O . ASN A 1 93 ? 3.797 -1.812 -0.605 1.00 98.25 93 ASN A O 1
ATOM 687 N N . LEU A 1 94 ? 2.784 -0.313 0.734 1.00 98.25 94 LEU A N 1
ATOM 688 C CA . LEU A 1 94 ? 2.193 0.483 -0.348 1.00 98.25 94 LEU A CA 1
ATOM 689 C C . LEU A 1 94 ? 3.270 1.185 -1.178 1.00 98.25 94 LEU A C 1
ATOM 691 O O . LEU A 1 94 ? 3.228 1.146 -2.406 1.00 98.25 94 LEU A O 1
ATOM 695 N N . TRP A 1 95 ? 4.282 1.750 -0.523 1.00 97.94 95 TRP A N 1
ATOM 696 C CA . TRP A 1 95 ? 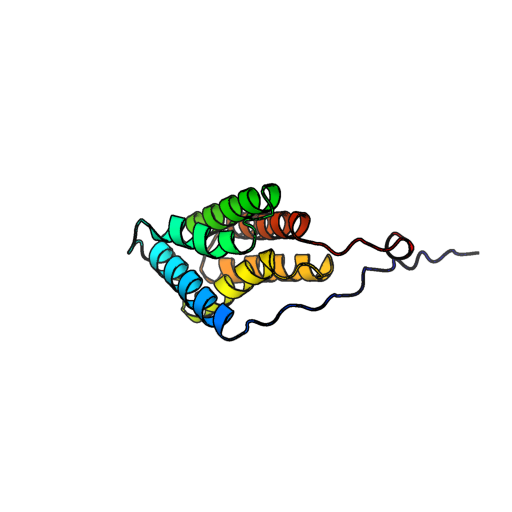5.428 2.338 -1.209 1.00 97.94 95 TRP A CA 1
ATOM 697 C C . TRP A 1 95 ? 6.226 1.294 -2.005 1.00 97.94 95 TRP A C 1
ATOM 699 O O . TRP A 1 95 ? 6.532 1.504 -3.181 1.00 97.94 95 TRP A O 1
ATOM 709 N N . LEU A 1 96 ? 6.504 0.123 -1.417 1.00 97.69 96 LEU A N 1
ATOM 710 C CA . LEU A 1 96 ? 7.182 -0.985 -2.100 1.00 97.69 96 LEU A CA 1
ATOM 711 C C . LEU A 1 96 ? 6.390 -1.489 -3.308 1.00 97.69 96 LEU A C 1
ATOM 713 O O . LEU A 1 96 ? 6.991 -1.795 -4.340 1.00 97.69 96 LEU A O 1
ATOM 717 N N . ALA A 1 97 ? 5.056 -1.526 -3.226 1.00 96.94 97 ALA A N 1
ATOM 718 C CA . ALA A 1 97 ? 4.200 -1.912 -4.346 1.00 96.94 97 ALA A CA 1
ATOM 719 C C . ALA A 1 97 ? 4.433 -1.034 -5.586 1.00 96.94 97 ALA A C 1
ATOM 721 O O . ALA A 1 97 ? 4.286 -1.520 -6.703 1.00 96.94 97 ALA A O 1
ATOM 722 N N . ILE A 1 98 ? 4.865 0.213 -5.398 1.00 96.31 98 ILE A N 1
ATOM 723 C CA . ILE A 1 98 ? 5.084 1.187 -6.469 1.00 96.31 98 ILE A CA 1
ATOM 724 C C . ILE A 1 98 ? 6.564 1.266 -6.875 1.00 96.31 98 ILE A C 1
ATOM 726 O O . ILE A 1 98 ? 6.905 1.316 -8.060 1.00 96.31 98 ILE A O 1
ATOM 730 N N . GLN A 1 99 ? 7.469 1.259 -5.897 1.00 95.12 99 GLN A N 1
ATOM 731 C CA . GLN A 1 99 ? 8.882 1.570 -6.120 1.00 95.12 99 GLN A CA 1
ATOM 732 C C . GLN A 1 99 ? 9.755 0.350 -6.401 1.00 95.12 99 GLN A C 1
ATOM 734 O O . GLN A 1 99 ? 10.827 0.478 -6.999 1.00 95.12 99 GLN A O 1
ATOM 739 N N . ALA A 1 100 ? 9.316 -0.853 -6.032 1.00 93.38 100 ALA A N 1
ATOM 740 C CA . ALA A 1 100 ? 10.104 -2.069 -6.191 1.00 93.38 100 ALA A CA 1
ATOM 741 C C . ALA A 1 100 ? 10.059 -2.622 -7.633 1.00 93.38 100 ALA A C 1
ATOM 743 O O . ALA A 1 100 ? 9.667 -3.754 -7.873 1.00 93.38 100 ALA A O 1
ATOM 744 N N . ARG A 1 101 ? 10.499 -1.835 -8.624 1.00 91.88 101 ARG A N 1
ATOM 745 C CA . ARG A 1 101 ? 10.318 -2.089 -10.076 1.00 91.88 101 ARG A CA 1
ATOM 746 C C . ARG A 1 101 ? 11.116 -3.265 -10.663 1.00 91.88 101 ARG A C 1
ATOM 748 O O . ARG A 1 101 ? 11.081 -3.491 -11.875 1.00 91.88 101 ARG A O 1
ATOM 755 N N . GLN A 1 102 ? 11.903 -3.962 -9.845 1.00 91.25 102 GLN A N 1
ATOM 756 C CA . GLN A 1 102 ? 12.826 -5.026 -10.270 1.00 91.25 102 GLN A CA 1
ATOM 757 C C . GLN A 1 102 ? 12.566 -6.372 -9.580 1.00 91.25 102 GLN A C 1
ATOM 759 O O . GLN A 1 102 ? 13.301 -7.337 -9.829 1.00 91.25 102 GLN A O 1
ATOM 764 N N . ILE A 1 103 ? 11.555 -6.441 -8.711 1.00 90.94 103 ILE A N 1
ATOM 765 C CA . ILE A 1 103 ? 11.278 -7.634 -7.913 1.00 90.94 103 ILE A CA 1
ATOM 766 C C . ILE A 1 103 ? 10.730 -8.780 -8.776 1.00 90.94 103 ILE A C 1
ATOM 768 O O . ILE A 1 103 ? 10.213 -8.575 -9.873 1.00 90.94 103 ILE A O 1
ATOM 772 N N . SER A 1 104 ? 10.930 -10.015 -8.320 1.00 91.06 104 SER A N 1
ATOM 773 C CA . SER A 1 104 ? 10.419 -11.223 -8.973 1.00 91.06 104 SER A CA 1
ATOM 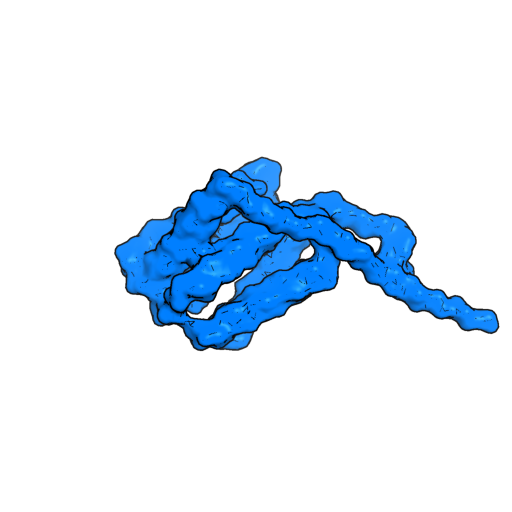774 C C . SER A 1 104 ? 8.927 -11.424 -8.689 1.00 91.06 104 SER A C 1
ATOM 776 O O . SER A 1 104 ? 8.396 -10.897 -7.716 1.00 91.06 104 SER A O 1
ATOM 778 N N . GLU A 1 105 ? 8.259 -12.273 -9.475 1.00 90.25 105 GLU A N 1
ATOM 779 C CA . GLU A 1 105 ? 6.869 -12.689 -9.205 1.00 90.25 105 GLU A CA 1
ATOM 780 C C . GLU A 1 105 ? 6.693 -13.253 -7.786 1.00 90.25 105 GLU A C 1
ATOM 782 O O . GLU A 1 105 ? 5.706 -12.964 -7.120 1.00 90.25 105 GLU A O 1
ATOM 787 N N . ARG A 1 106 ? 7.690 -13.996 -7.287 1.00 91.94 106 ARG A N 1
ATOM 788 C CA . ARG A 1 106 ? 7.707 -14.530 -5.918 1.00 91.94 106 ARG A CA 1
ATOM 789 C C . ARG A 1 106 ? 7.729 -13.420 -4.867 1.00 91.94 106 ARG A C 1
ATOM 791 O O . ARG A 1 106 ? 7.101 -13.549 -3.824 1.00 91.94 106 ARG A O 1
ATOM 798 N N . GLN A 1 107 ? 8.487 -12.355 -5.116 1.00 94.88 107 GLN A N 1
ATOM 799 C CA . GLN A 1 107 ? 8.548 -11.196 -4.226 1.00 94.88 107 GLN A CA 1
ATOM 800 C C . GLN A 1 107 ? 7.262 -10.363 -4.292 1.00 94.88 107 GLN A C 1
ATOM 802 O O . GLN A 1 107 ? 6.835 -9.861 -3.258 1.00 94.88 107 GLN A O 1
ATOM 807 N N . VAL A 1 108 ? 6.620 -10.262 -5.464 1.00 95.62 108 VAL A N 1
ATOM 808 C CA . VAL A 1 108 ? 5.276 -9.669 -5.578 1.00 95.62 108 VAL A CA 1
ATOM 809 C C . VAL A 1 108 ? 4.286 -10.476 -4.741 1.00 95.62 108 VAL A C 1
ATOM 811 O O . VAL A 1 108 ? 3.612 -9.904 -3.894 1.00 95.62 108 VAL A O 1
ATOM 814 N N . GLU A 1 109 ? 4.249 -11.801 -4.902 1.00 96.31 109 GLU A N 1
ATOM 815 C CA . GLU A 1 109 ? 3.368 -12.685 -4.128 1.00 96.31 109 GLU A CA 1
ATOM 816 C C . GLU A 1 109 ? 3.618 -12.562 -2.615 1.00 96.31 109 GLU A C 1
ATOM 818 O O . GLU A 1 109 ? 2.672 -12.486 -1.833 1.00 96.31 109 GLU A O 1
ATOM 823 N N . ALA A 1 110 ? 4.882 -12.470 -2.189 1.00 97.38 110 ALA A N 1
ATOM 824 C CA . ALA A 1 110 ? 5.225 -12.212 -0.792 1.00 97.38 110 ALA A CA 1
ATOM 825 C C . ALA A 1 110 ? 4.655 -10.871 -0.301 1.00 97.38 110 ALA A C 1
ATOM 827 O O . ALA A 1 110 ? 3.984 -10.843 0.725 1.00 97.38 110 ALA A O 1
ATOM 828 N N . LEU A 1 111 ? 4.824 -9.786 -1.064 1.00 98.06 111 LEU A N 1
ATOM 829 C CA . LEU A 1 111 ? 4.287 -8.468 -0.713 1.00 98.06 111 LEU A CA 1
ATOM 830 C C . LEU A 1 111 ? 2.748 -8.458 -0.637 1.00 98.06 111 LEU A C 1
ATOM 832 O O . LEU A 1 111 ? 2.167 -7.810 0.240 1.00 98.06 111 LEU A O 1
ATOM 836 N N . GLN A 1 112 ? 2.080 -9.184 -1.538 1.00 98.62 112 GLN A N 1
ATOM 837 C CA . GLN A 1 112 ? 0.627 -9.367 -1.518 1.00 98.62 112 GLN A CA 1
ATOM 838 C C . GLN A 1 112 ? 0.185 -10.100 -0.245 1.00 98.62 112 GLN A C 1
ATOM 840 O O . GLN A 1 112 ? -0.696 -9.611 0.466 1.00 98.62 112 GLN A O 1
ATOM 845 N N . ASN A 1 113 ? 0.832 -11.224 0.073 1.00 98.38 113 ASN A N 1
ATOM 846 C CA . ASN A 1 113 ? 0.536 -12.029 1.258 1.00 98.38 113 ASN A CA 1
ATOM 847 C C . ASN A 1 113 ? 0.799 -11.258 2.557 1.00 98.38 113 ASN A C 1
ATOM 849 O O . ASN A 1 113 ? -0.040 -11.276 3.457 1.00 98.38 113 ASN A O 1
ATOM 853 N N . ASP A 1 114 ? 1.918 -10.536 2.637 1.00 98.06 114 ASP A N 1
ATOM 854 C CA . ASP A 1 114 ? 2.281 -9.723 3.798 1.00 98.06 114 ASP A CA 1
ATOM 855 C C . ASP A 1 114 ? 1.252 -8.613 4.027 1.00 98.06 114 ASP A C 1
ATOM 857 O O . ASP A 1 114 ? 0.797 -8.403 5.151 1.00 98.06 114 ASP A O 1
ATOM 861 N N . THR A 1 115 ? 0.814 -7.939 2.958 1.00 98.31 115 THR A N 1
ATOM 862 C CA . THR A 1 115 ? -0.217 -6.897 3.060 1.00 98.31 115 THR A CA 1
ATOM 863 C C . THR A 1 115 ? -1.573 -7.475 3.452 1.00 98.31 115 THR A C 1
ATOM 865 O O . THR A 1 115 ? -2.241 -6.926 4.328 1.00 98.31 115 THR A O 1
ATOM 868 N N . GLN A 1 116 ? -1.983 -8.598 2.856 1.00 98.50 116 GLN A N 1
ATOM 869 C CA . GLN A 1 116 ? -3.229 -9.271 3.224 1.00 98.50 116 GLN A CA 1
ATOM 870 C C . GLN A 1 116 ? -3.222 -9.660 4.707 1.00 98.50 116 GLN A C 1
ATOM 872 O O . GLN A 1 116 ? -4.157 -9.324 5.438 1.00 98.50 116 GLN A O 1
ATOM 877 N N . ALA A 1 117 ? -2.157 -10.326 5.161 1.00 97.94 117 ALA A N 1
ATOM 878 C CA . ALA A 1 117 ? -2.008 -10.752 6.545 1.00 97.94 117 ALA A CA 1
ATOM 879 C C . ALA A 1 117 ? -2.046 -9.553 7.500 1.00 97.94 117 ALA A C 1
ATOM 881 O O . ALA A 1 117 ? -2.773 -9.585 8.494 1.00 97.94 117 ALA A O 1
ATOM 882 N N . LEU A 1 118 ? -1.335 -8.473 7.163 1.00 97.69 118 LEU A N 1
ATOM 883 C CA . LEU A 1 118 ? -1.311 -7.240 7.945 1.00 97.69 118 LEU A CA 1
ATOM 884 C C . LEU A 1 118 ? -2.714 -6.640 8.112 1.00 97.69 118 LEU A C 1
ATOM 886 O O . LEU A 1 118 ? -3.126 -6.358 9.237 1.00 97.69 118 LEU A O 1
ATOM 890 N N . LEU A 1 119 ? -3.481 -6.507 7.026 1.00 97.75 119 LEU A N 1
ATOM 891 C CA . LEU A 1 119 ? -4.850 -5.980 7.072 1.00 97.75 119 LEU A CA 1
ATOM 892 C C . LEU A 1 119 ? -5.773 -6.881 7.909 1.00 97.75 119 LEU A C 1
ATOM 894 O O . LEU A 1 119 ? -6.595 -6.394 8.689 1.00 97.75 119 LEU A O 1
ATOM 898 N N . MET A 1 120 ? -5.612 -8.202 7.812 1.00 97.75 120 MET A N 1
ATOM 899 C CA . MET A 1 120 ? -6.378 -9.144 8.630 1.00 97.75 120 MET A CA 1
ATOM 900 C C . MET A 1 120 ? -6.068 -9.007 10.129 1.00 97.75 120 MET A C 1
ATOM 902 O O . MET A 1 120 ? -6.982 -9.153 10.943 1.00 97.75 120 MET A O 1
ATOM 906 N N . THR A 1 121 ? -4.835 -8.649 10.521 1.00 96.06 121 THR A N 1
ATOM 907 C CA . THR A 1 121 ? -4.494 -8.441 11.946 1.00 96.06 121 THR A CA 1
ATOM 908 C C . THR A 1 121 ? -5.281 -7.304 12.607 1.00 96.06 121 THR A C 1
ATOM 910 O O . THR A 1 121 ? -5.511 -7.344 13.815 1.00 96.06 121 THR A O 1
ATOM 913 N N . VAL A 1 122 ? -5.762 -6.330 11.825 1.00 94.75 122 VAL A N 1
ATOM 914 C CA . VAL A 1 122 ? -6.595 -5.211 12.306 1.00 94.75 122 VAL A CA 1
ATOM 915 C C . VAL A 1 122 ? -8.096 -5.434 12.090 1.00 94.75 122 VAL A C 1
ATOM 917 O O . VAL A 1 122 ? -8.904 -4.511 12.206 1.00 94.75 122 VAL A O 1
ATOM 920 N N . GLY A 1 123 ? -8.502 -6.677 11.808 1.00 95.69 123 GLY A N 1
ATOM 921 C CA . GLY A 1 123 ? -9.910 -7.068 11.700 1.00 95.69 123 GLY A CA 1
ATOM 922 C C . GLY A 1 123 ? -10.575 -6.637 10.391 1.00 95.69 123 GLY A C 1
ATOM 923 O O . GLY A 1 123 ? -11.785 -6.376 10.358 1.00 95.69 123 GLY A O 1
ATOM 924 N N . ILE A 1 124 ? -9.801 -6.515 9.312 1.00 97.25 124 ILE A N 1
ATOM 925 C CA . ILE A 1 124 ? -10.339 -6.419 7.951 1.00 97.25 124 ILE A CA 1
ATOM 926 C C . ILE A 1 124 ? -10.689 -7.832 7.479 1.00 97.25 124 ILE A C 1
ATOM 928 O O . ILE A 1 124 ? -9.933 -8.777 7.697 1.00 97.25 124 ILE A O 1
ATOM 932 N N . ALA A 1 125 ? -11.865 -7.982 6.865 1.00 97.25 125 ALA A N 1
ATOM 933 C CA . ALA A 1 125 ? -12.317 -9.266 6.339 1.00 97.25 125 ALA A CA 1
ATOM 934 C C . ALA A 1 125 ? -11.357 -9.781 5.257 1.00 97.25 125 ALA A C 1
ATOM 936 O O . ALA A 1 125 ? -10.863 -8.994 4.450 1.00 97.25 125 ALA A O 1
ATOM 937 N N . GLU A 1 126 ? -11.137 -11.095 5.218 1.00 97.31 126 GLU A N 1
ATOM 938 C CA . GLU A 1 126 ? -10.190 -11.739 4.300 1.00 97.31 126 GLU A CA 1
ATOM 939 C C . GLU A 1 126 ? -10.438 -11.358 2.836 1.00 97.31 126 GLU A C 1
ATOM 941 O O . GLU A 1 126 ? -9.501 -10.971 2.151 1.00 97.31 126 GLU A O 1
ATOM 946 N N . GLU A 1 127 ? -11.696 -11.362 2.385 1.00 97.44 127 GLU A N 1
ATOM 947 C CA . GLU A 1 127 ? -12.065 -10.962 1.021 1.00 97.44 127 GLU A CA 1
ATOM 948 C C . GLU A 1 127 ? -11.615 -9.526 0.696 1.00 97.44 127 GLU A C 1
ATOM 950 O O . GLU A 1 127 ? -11.036 -9.265 -0.357 1.00 97.44 127 GLU A O 1
ATOM 955 N N . ASN A 1 128 ? -11.818 -8.591 1.625 1.00 97.50 128 ASN A N 1
ATOM 956 C CA . ASN A 1 128 ? -11.417 -7.196 1.450 1.00 97.50 128 ASN A CA 1
ATOM 957 C C . ASN A 1 128 ? -9.888 -7.040 1.474 1.00 97.50 128 ASN A C 1
ATOM 959 O O . ASN A 1 128 ? -9.330 -6.292 0.672 1.00 97.50 128 ASN A O 1
ATOM 963 N N . ALA A 1 129 ? -9.203 -7.760 2.366 1.00 97.94 129 ALA A N 1
ATOM 964 C CA . ALA A 1 129 ? -7.744 -7.768 2.434 1.00 97.94 129 ALA A CA 1
ATOM 965 C C . ALA A 1 129 ? -7.124 -8.369 1.158 1.00 97.94 129 ALA A C 1
ATOM 967 O O . ALA A 1 129 ? -6.179 -7.807 0.604 1.00 97.94 129 ALA A O 1
ATOM 968 N N . GLN A 1 130 ? -7.707 -9.454 0.643 1.00 98.06 130 GLN A N 1
ATOM 969 C CA . GLN A 1 130 ? -7.315 -10.088 -0.613 1.00 98.06 130 GLN A CA 1
ATOM 970 C C . GLN A 1 130 ? -7.508 -9.144 -1.804 1.00 98.06 130 GLN A C 1
ATOM 972 O O . GLN A 1 130 ? -6.666 -9.110 -2.695 1.00 98.06 130 GLN A O 1
ATOM 977 N N . GLN A 1 131 ? -8.577 -8.345 -1.827 1.00 98.06 131 GLN A N 1
ATOM 978 C CA . GLN A 1 131 ? -8.785 -7.352 -2.883 1.00 98.06 131 GLN A CA 1
ATOM 979 C C . GLN A 1 131 ? -7.710 -6.255 -2.889 1.00 98.06 131 GLN A C 1
ATOM 981 O O . GLN A 1 131 ? -7.274 -5.844 -3.964 1.00 98.06 131 GLN A O 1
ATOM 986 N N . VAL A 1 132 ? -7.258 -5.787 -1.718 1.00 98.31 132 VAL A N 1
ATOM 987 C CA . VAL A 1 132 ? -6.129 -4.839 -1.630 1.00 98.31 132 VAL A CA 1
ATOM 988 C C . VAL A 1 132 ? -4.835 -5.500 -2.103 1.00 98.31 132 VAL A C 1
ATOM 990 O O . VAL A 1 132 ? -4.115 -4.937 -2.924 1.00 98.31 132 VAL A O 1
ATOM 993 N N . ALA A 1 133 ? -4.567 -6.724 -1.647 1.00 98.12 133 ALA A N 1
ATOM 994 C CA . ALA A 1 133 ? -3.399 -7.487 -2.069 1.00 98.12 133 ALA A CA 1
ATOM 995 C C . ALA A 1 133 ? -3.399 -7.756 -3.585 1.00 98.12 133 ALA A C 1
ATOM 997 O O . ALA A 1 133 ? -2.381 -7.587 -4.251 1.00 98.12 133 ALA A O 1
ATOM 998 N N . ALA A 1 134 ? -4.539 -8.100 -4.183 1.00 98.12 134 ALA A N 1
ATOM 999 C CA . ALA A 1 134 ? -4.665 -8.260 -5.630 1.00 98.12 134 ALA A CA 1
ATOM 1000 C C . ALA A 1 134 ? -4.318 -6.959 -6.375 1.00 98.12 134 ALA A C 1
ATOM 1002 O O . ALA A 1 134 ? -3.591 -6.997 -7.368 1.00 98.12 134 ALA A O 1
ATOM 1003 N N . GLN A 1 135 ? -4.759 -5.810 -5.854 1.00 98.44 135 GLN A N 1
ATOM 1004 C CA . GLN A 1 135 ? -4.452 -4.508 -6.440 1.00 98.44 135 GLN A CA 1
ATOM 1005 C C . GLN A 1 135 ? -2.956 -4.153 -6.356 1.00 98.44 135 GLN A C 1
ATOM 1007 O O . GLN A 1 135 ? -2.427 -3.570 -7.299 1.00 98.44 135 GLN A O 1
ATOM 1012 N N . ILE A 1 136 ? -2.241 -4.567 -5.302 1.00 97.81 136 ILE A N 1
ATOM 1013 C CA . ILE A 1 136 ? -0.766 -4.471 -5.248 1.00 97.81 136 ILE A CA 1
ATOM 1014 C C . ILE A 1 136 ? -0.121 -5.214 -6.423 1.00 97.81 136 ILE A C 1
ATOM 1016 O O . ILE A 1 136 ? 0.805 -4.696 -7.047 1.00 97.81 136 ILE A O 1
ATOM 1020 N N . GLY A 1 137 ? -0.625 -6.406 -6.752 1.00 96.19 137 GLY A N 1
ATOM 1021 C CA . GLY A 1 137 ? -0.152 -7.177 -7.902 1.00 96.19 137 GLY A CA 1
ATOM 1022 C C . GLY A 1 137 ? -0.378 -6.449 -9.229 1.00 96.19 137 GLY A C 1
ATOM 1023 O O . GLY A 1 137 ? 0.498 -6.461 -10.091 1.00 96.19 137 GLY A O 1
ATOM 1024 N N . GLU A 1 138 ? -1.513 -5.763 -9.377 1.00 96.88 138 GLU A N 1
ATOM 1025 C CA . GLU A 1 138 ? -1.816 -4.968 -10.571 1.00 96.88 138 GLU A CA 1
ATOM 1026 C C . GLU A 1 138 ? -0.904 -3.741 -10.706 1.00 96.88 138 GLU A C 1
ATOM 1028 O O . GLU A 1 138 ? -0.380 -3.486 -11.791 1.00 96.88 138 GLU A O 1
ATOM 1033 N N . VAL A 1 139 ? -0.641 -3.022 -9.608 1.00 97.06 139 VAL A N 1
ATOM 1034 C CA . VAL A 1 139 ? 0.347 -1.931 -9.599 1.00 97.06 139 VAL A CA 1
ATOM 1035 C C . VAL A 1 139 ? 1.718 -2.469 -10.008 1.00 97.06 139 VAL A C 1
ATOM 1037 O O . VAL A 1 139 ? 2.316 -1.957 -10.954 1.00 97.06 139 VAL A O 1
ATOM 1040 N N . GLN A 1 140 ? 2.180 -3.556 -9.379 1.00 95.19 140 GLN A N 1
ATOM 1041 C CA . GLN A 1 140 ? 3.459 -4.197 -9.697 1.00 95.19 140 GLN A CA 1
ATOM 1042 C C . GLN A 1 140 ? 3.553 -4.634 -11.161 1.00 95.19 140 GLN A C 1
ATOM 1044 O O . GLN A 1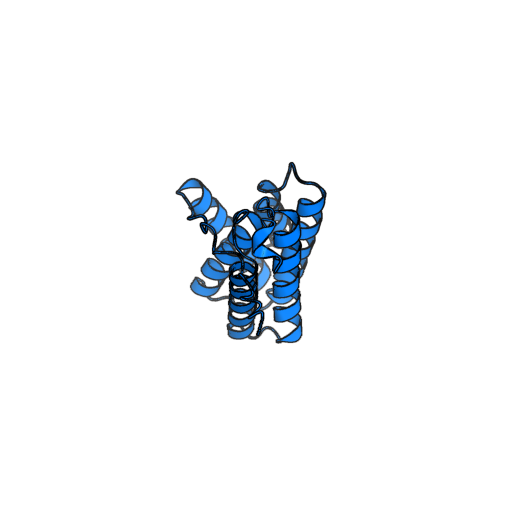 140 ? 4.576 -4.399 -11.803 1.00 95.19 140 GLN A O 1
ATOM 1049 N N . ARG A 1 141 ? 2.480 -5.187 -11.737 1.00 94.00 141 ARG A N 1
ATOM 1050 C CA . ARG A 1 141 ? 2.419 -5.555 -13.160 1.00 94.00 141 ARG A CA 1
ATOM 1051 C C . ARG A 1 141 ? 2.684 -4.364 -14.088 1.00 94.00 141 ARG A C 1
ATOM 1053 O O . ARG A 1 141 ? 3.218 -4.556 -15.179 1.00 94.00 141 ARG A O 1
ATOM 1060 N N . LEU A 1 142 ? 2.298 -3.157 -13.676 1.00 93.81 142 LEU A N 1
ATOM 1061 C CA . LEU A 1 142 ? 2.423 -1.931 -14.465 1.00 93.81 142 LEU A CA 1
ATOM 1062 C C . LEU A 1 142 ? 3.753 -1.202 -14.241 1.00 93.81 142 LEU A C 1
ATOM 1064 O O . LEU A 1 142 ? 4.285 -0.632 -15.191 1.00 93.81 142 LEU A O 1
ATOM 1068 N N . VAL A 1 143 ? 4.300 -1.228 -13.020 1.00 93.00 143 VAL A N 1
ATOM 1069 C CA . VAL A 1 143 ? 5.562 -0.537 -12.685 1.00 93.00 143 VAL A CA 1
ATOM 1070 C C . VAL A 1 143 ? 6.807 -1.404 -12.886 1.00 93.00 143 VAL A C 1
ATOM 1072 O O . VAL A 1 143 ? 7.921 -0.876 -12.944 1.00 93.00 143 VAL A O 1
ATOM 1075 N N . THR A 1 144 ? 6.652 -2.729 -12.990 1.00 89.62 144 THR A N 1
ATOM 1076 C CA . THR A 1 144 ? 7.783 -3.646 -13.179 1.00 89.62 144 THR A CA 1
ATOM 1077 C C . THR A 1 144 ? 8.482 -3.367 -14.506 1.00 89.62 144 THR A C 1
ATOM 1079 O O . THR A 1 144 ? 7.943 -3.592 -15.587 1.00 89.62 144 THR A O 1
ATOM 1082 N N . ALA A 1 145 ? 9.737 -2.932 -14.418 1.00 81.12 145 ALA A N 1
ATOM 1083 C CA . ALA A 1 145 ? 10.605 -2.707 -15.571 1.00 81.12 145 ALA A CA 1
ATOM 1084 C C . ALA A 1 145 ? 11.423 -3.958 -15.939 1.00 81.12 145 ALA A C 1
ATOM 1086 O O . ALA A 1 145 ? 12.048 -4.017 -17.002 1.00 81.12 145 ALA A O 1
ATOM 1087 N N . ARG A 1 146 ? 11.453 -4.967 -15.061 1.00 72.25 146 ARG A N 1
ATOM 1088 C CA . ARG A 1 146 ? 12.210 -6.198 -15.277 1.00 72.25 146 ARG A CA 1
ATOM 1089 C C . ARG A 1 146 ? 11.490 -7.130 -16.249 1.00 72.25 146 ARG A C 1
ATOM 1091 O O . ARG A 1 146 ? 10.518 -7.788 -15.898 1.00 72.25 146 ARG A O 1
ATOM 1098 N N . GLN A 1 147 ? 12.020 -7.241 -17.462 1.00 64.75 147 GLN A N 1
ATOM 1099 C CA . GLN A 1 147 ? 11.567 -8.241 -18.427 1.00 64.75 147 GLN A CA 1
ATOM 1100 C C . GLN A 1 147 ? 12.090 -9.633 -18.042 1.00 64.75 147 GLN A C 1
ATOM 1102 O O . GLN A 1 147 ? 13.289 -9.796 -17.791 1.00 64.75 147 GLN A O 1
ATOM 1107 N N . ARG A 1 148 ? 11.204 -10.641 -18.028 1.00 64.62 148 ARG A N 1
ATOM 1108 C CA . ARG A 1 148 ? 11.595 -12.054 -17.879 1.00 64.62 148 ARG A CA 1
ATOM 1109 C C . ARG A 1 148 ? 12.531 -12.428 -19.021 1.00 64.62 148 ARG A C 1
ATOM 1111 O O . ARG A 1 148 ? 12.220 -12.192 -20.191 1.00 64.62 148 ARG A O 1
ATOM 1118 N N . ARG A 1 149 ? 13.694 -12.986 -18.697 1.00 64.25 149 ARG A N 1
ATOM 1119 C CA . ARG A 1 149 ? 14.660 -13.410 -19.719 1.00 64.25 149 ARG A CA 1
ATOM 1120 C C . ARG A 1 149 ? 14.203 -14.728 -20.339 1.00 64.25 149 ARG A C 1
ATOM 1122 O O . ARG A 1 149 ? 13.533 -15.526 -19.698 1.00 64.25 149 ARG A O 1
ATOM 1129 N N . TRP A 1 150 ? 14.592 -14.984 -21.588 1.00 56.12 150 TRP A N 1
ATOM 1130 C CA . TRP A 1 150 ? 14.109 -16.136 -22.367 1.00 56.12 150 TRP A CA 1
ATOM 1131 C C . TRP A 1 150 ? 14.368 -17.507 -21.714 1.00 56.12 150 TRP A C 1
ATOM 1133 O O . TRP A 1 150 ? 13.631 -18.448 -21.972 1.00 56.12 150 TRP A O 1
ATOM 1143 N N . TYR A 1 151 ? 15.385 -17.627 -20.858 1.00 59.81 151 TYR A N 1
ATOM 1144 C CA . TYR A 1 151 ? 15.707 -18.852 -20.116 1.00 59.81 151 TYR A CA 1
ATOM 1145 C C . TYR A 1 151 ? 14.982 -18.967 -18.760 1.00 59.81 151 TYR A C 1
ATOM 1147 O O . TYR A 1 151 ? 15.148 -19.963 -18.067 1.00 59.81 151 TYR A O 1
ATOM 1155 N N . GLU A 1 152 ? 14.192 -17.961 -18.378 1.00 57.97 152 GLU A N 1
ATOM 1156 C CA . GLU A 1 152 ? 13.306 -17.953 -17.199 1.00 57.97 152 GLU A CA 1
ATOM 1157 C C . GLU A 1 152 ? 11.848 -18.294 -17.591 1.00 57.97 152 GLU A C 1
ATOM 1159 O O . GLU A 1 152 ? 10.940 -18.207 -16.768 1.00 57.97 152 GLU A O 1
ATOM 1164 N N . LEU A 1 153 ? 11.612 -18.644 -18.865 1.00 55.62 153 LEU A N 1
ATOM 1165 C CA . LEU A 1 153 ? 10.302 -19.013 -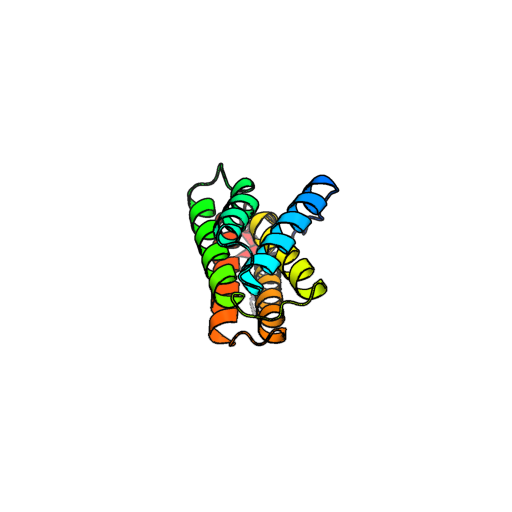19.420 1.00 55.62 153 LEU A CA 1
ATOM 1166 C C . LEU A 1 153 ? 10.030 -20.531 -19.409 1.00 55.62 153 LEU A C 1
ATOM 1168 O O . LEU A 1 153 ? 8.920 -20.932 -19.758 1.00 55.62 153 LEU A O 1
ATOM 1172 N N . PHE A 1 154 ? 11.020 -21.360 -19.054 1.00 49.19 154 PHE A N 1
ATOM 1173 C CA . PHE A 1 154 ? 10.976 -22.827 -19.154 1.00 49.19 154 PHE A CA 1
ATOM 1174 C C . PHE A 1 154 ? 11.210 -23.507 -17.810 1.00 49.19 154 PHE A C 1
ATOM 1176 O O . PHE A 1 154 ? 12.056 -23.000 -17.037 1.00 49.19 154 PHE A O 1
#

Foldseek 3Di:
DDPPPPLQFDDFDDQDDDDPVVVVLLVLLLVLLVCLLVVVDPCSLVSNLVSLLVLCVVQVQLSVLSNVLSVLSSVQSHPWDQPSVLSSVLSVLSNSLQPVQAGGPVVLVVSLVVQLVSSVVRPGDSVSSNVSSVSSVVSNVRSHPDDQDPSNRD

pLDDT: mean 90.52, std 13.44, range [37.97, 98.62]

Mean predicted aligned error: 5.58 Å

Sequence (154 aa):
MALTLAGCRQADGPVPTPDESVLEDLGDVRKDLEYIATGYDPSASKDLAADLGKYVDEMPPAAAAVDELSRRVASVVAQKKLPEQTGDQLALNLWLAIQARQISERQVEALQNDTQALLMTVGIAEENAQQVAAQIGEVQRLVTARQRRWYELF

Secondary structure (DSSP, 8-state):
--------PPPPPPPP---HHHHHHHHHHHHHHHHHHHT--TTHHHHHHHHHHTTSTT-HHHHHHHHHHHHHHHHHHTT----HHHHHHHHHHHHHHHH-TT--HHHHHHHHHHHHHHHHHTT--HHHHHHHHHHHHHHHHHH---PPPGGG--